Protein AF-A0A8B6BS02-F1 (afdb_monomer_lite)

Structure (mmCIF, N/CA/C/O backbone):
data_AF-A0A8B6BS02-F1
#
_entry.id   AF-A0A8B6BS02-F1
#
loop_
_atom_site.group_PDB
_atom_site.id
_atom_site.type_symbol
_atom_site.label_atom_id
_atom_site.label_alt_id
_atom_site.label_comp_id
_atom_site.label_asym_id
_atom_site.label_entity_id
_atom_site.label_seq_id
_atom_site.pdbx_PDB_ins_code
_atom_site.Cartn_x
_atom_site.Cartn_y
_atom_site.Cartn_z
_atom_site.occupancy
_atom_site.B_iso_or_equiv
_atom_site.auth_seq_id
_atom_site.auth_comp_id
_atom_site.auth_asym_id
_atom_site.auth_atom_id
_atom_site.pdbx_PDB_model_num
ATOM 1 N N . MET A 1 1 ? 16.231 -3.554 2.551 1.00 61.44 1 MET A N 1
ATOM 2 C CA . MET A 1 1 ? 15.139 -2.584 2.802 1.00 61.44 1 MET A CA 1
ATOM 3 C C . MET A 1 1 ? 15.509 -1.160 2.376 1.00 61.44 1 MET A C 1
ATOM 5 O O . MET A 1 1 ? 14.652 -0.515 1.791 1.00 61.44 1 MET A O 1
ATOM 9 N N . GLU A 1 2 ? 16.744 -0.674 2.594 1.00 69.25 2 GLU A N 1
ATOM 10 C CA . GLU A 1 2 ? 17.155 0.681 2.147 1.00 69.25 2 GLU A CA 1
ATOM 11 C C . GLU A 1 2 ? 16.986 0.918 0.635 1.00 69.25 2 GLU A C 1
ATOM 13 O O . GLU A 1 2 ? 16.570 1.999 0.237 1.00 69.25 2 GLU A O 1
ATOM 18 N N . GLU A 1 3 ? 17.213 -0.100 -0.200 1.00 72.44 3 GLU A N 1
ATOM 19 C CA . GLU A 1 3 ? 17.020 -0.022 -1.659 1.00 72.44 3 GLU A CA 1
ATOM 20 C C . GLU A 1 3 ? 15.560 0.248 -2.066 1.00 72.44 3 GLU A C 1
ATOM 22 O O . GLU A 1 3 ? 15.293 1.017 -2.984 1.00 72.44 3 GLU A O 1
ATOM 27 N N . TYR A 1 4 ? 14.596 -0.304 -1.324 1.00 77.12 4 TYR A N 1
ATOM 28 C CA . TYR A 1 4 ? 13.167 -0.121 -1.596 1.00 77.12 4 TYR A CA 1
ATOM 29 C C . TYR A 1 4 ? 12.589 1.148 -0.974 1.00 77.12 4 TYR A C 1
ATOM 31 O O . TYR A 1 4 ? 11.442 1.497 -1.245 1.00 77.12 4 TYR A O 1
ATOM 39 N N . LYS A 1 5 ? 13.358 1.863 -0.147 1.00 81.44 5 LYS A N 1
ATOM 40 C CA . LYS A 1 5 ? 12.904 3.040 0.604 1.00 81.44 5 LYS A CA 1
ATOM 41 C C . LYS A 1 5 ? 12.191 4.100 -0.248 1.00 81.44 5 LYS A C 1
ATOM 43 O O . LYS A 1 5 ? 11.174 4.599 0.228 1.00 81.44 5 LYS A O 1
ATOM 48 N N . PRO A 1 6 ? 12.616 4.414 -1.490 1.00 83.19 6 PRO A N 1
ATOM 49 C CA . PRO A 1 6 ? 11.890 5.361 -2.343 1.00 83.19 6 PRO A CA 1
ATOM 50 C C . PRO A 1 6 ? 10.493 4.874 -2.761 1.00 83.19 6 PRO A C 1
ATOM 52 O O . PRO A 1 6 ? 9.618 5.674 -3.094 1.00 83.19 6 PRO A O 1
ATOM 55 N N . PHE A 1 7 ? 10.265 3.561 -2.764 1.00 84.31 7 PHE A N 1
ATOM 56 C CA . PHE A 1 7 ? 9.032 2.918 -3.229 1.00 84.31 7 PHE A CA 1
ATOM 57 C C . PHE A 1 7 ? 8.125 2.456 -2.089 1.00 84.31 7 PHE A C 1
ATOM 59 O O . PHE A 1 7 ? 6.968 2.109 -2.334 1.00 84.31 7 PHE A O 1
ATOM 66 N N . MET A 1 8 ? 8.624 2.513 -0.856 1.00 87.69 8 MET A N 1
ATOM 67 C CA . MET A 1 8 ? 7.858 2.266 0.354 1.00 87.69 8 MET A CA 1
ATOM 68 C C . MET A 1 8 ? 6.952 3.452 0.672 1.00 87.69 8 MET A C 1
ATOM 70 O O . MET A 1 8 ? 7.344 4.613 0.576 1.00 87.69 8 MET A O 1
ATOM 74 N N . SER A 1 9 ? 5.731 3.146 1.083 1.00 89.56 9 SER A N 1
ATOM 75 C CA . SER A 1 9 ? 4.757 4.124 1.551 1.00 89.56 9 SER A CA 1
ATOM 76 C C . SER A 1 9 ? 4.011 3.587 2.764 1.00 89.56 9 SER A C 1
ATOM 78 O O . SER A 1 9 ? 3.895 2.375 2.964 1.00 89.56 9 SER A O 1
ATOM 80 N N . ASP A 1 10 ? 3.543 4.507 3.595 1.00 94.94 10 ASP A N 1
ATOM 81 C CA . ASP A 1 10 ? 2.675 4.199 4.719 1.00 94.94 10 ASP A CA 1
ATOM 82 C C . ASP A 1 10 ? 1.213 4.249 4.280 1.00 94.94 10 ASP A C 1
ATOM 84 O O . ASP A 1 10 ? 0.818 5.016 3.398 1.00 94.94 10 ASP A O 1
ATOM 88 N N . GLY A 1 11 ? 0.393 3.417 4.906 1.00 94.88 11 GLY A N 1
ATOM 89 C CA . GLY A 1 11 ? -1.043 3.440 4.696 1.00 94.88 11 GLY A CA 1
ATOM 90 C C . GLY A 1 11 ? -1.784 2.728 5.808 1.00 94.88 11 GLY A C 1
ATOM 91 O O . GLY A 1 11 ? -1.193 2.245 6.772 1.00 94.88 11 GLY A O 1
ATOM 92 N N . PHE A 1 12 ? -3.098 2.666 5.661 1.00 96.38 12 PHE A N 1
ATOM 93 C CA . PHE A 1 12 ? -3.983 2.017 6.611 1.00 96.38 12 PHE A CA 1
ATOM 94 C C . PHE A 1 12 ? -5.002 1.147 5.889 1.00 96.38 12 PHE A C 1
ATOM 96 O O . PHE A 1 12 ? -5.485 1.523 4.818 1.00 96.38 12 PHE A O 1
ATOM 103 N N . ILE A 1 13 ? -5.366 0.022 6.500 1.00 95.50 13 ILE A N 1
ATOM 104 C CA . ILE A 1 13 ? -6.427 -0.859 6.007 1.00 95.50 13 ILE A CA 1
ATOM 105 C C . ILE A 1 13 ? -7.476 -1.133 7.076 1.00 95.50 13 ILE A C 1
ATOM 107 O O . ILE A 1 13 ? -7.168 -1.156 8.264 1.00 95.50 13 ILE A O 1
ATOM 111 N N . SER A 1 14 ? -8.704 -1.394 6.648 1.00 94.88 14 SER A N 1
ATOM 112 C CA . SER A 1 14 ? -9.736 -2.005 7.485 1.00 94.88 14 SER A CA 1
ATOM 113 C C . SER A 1 14 ? -10.597 -2.963 6.667 1.00 94.88 14 SER A C 1
ATOM 115 O O . SER A 1 14 ? -10.601 -2.941 5.429 1.00 94.88 14 SER A O 1
ATOM 117 N N . ILE A 1 15 ? -11.328 -3.829 7.366 1.00 91.50 15 ILE A N 1
ATOM 118 C CA . ILE A 1 15 ? -12.415 -4.592 6.752 1.00 91.50 15 ILE A CA 1
ATOM 119 C C . ILE A 1 15 ? -13.498 -3.594 6.318 1.00 91.50 15 ILE A C 1
ATOM 121 O O . ILE A 1 15 ? -13.694 -2.558 6.951 1.00 91.50 15 ILE A O 1
ATOM 125 N N . VAL A 1 16 ? -14.178 -3.868 5.203 1.00 78.50 16 VAL A N 1
ATOM 126 C CA . VAL A 1 16 ? -15.303 -3.030 4.762 1.00 78.50 16 VAL A CA 1
ATOM 127 C C . VAL A 1 16 ? -16.354 -3.000 5.876 1.00 78.50 16 VAL A C 1
ATOM 129 O O . VAL A 1 16 ? -16.673 -4.043 6.437 1.00 78.50 16 VAL A O 1
ATOM 132 N N . ASP A 1 17 ? -16.838 -1.801 6.202 1.00 79.38 17 ASP A N 1
ATOM 133 C CA . ASP A 1 17 ? -17.758 -1.504 7.314 1.00 79.38 17 ASP A CA 1
ATOM 134 C C . ASP A 1 17 ? -17.131 -1.515 8.724 1.00 79.38 17 ASP A C 1
ATOM 136 O O . ASP A 1 17 ? -17.814 -1.214 9.702 1.00 79.38 17 ASP A O 1
ATOM 140 N N . ASP A 1 18 ? -15.821 -1.760 8.836 1.00 83.25 18 ASP A N 1
ATOM 141 C CA . ASP A 1 18 ? -15.052 -1.555 10.067 1.00 83.25 18 ASP A CA 1
ATOM 142 C C . ASP A 1 18 ? -14.374 -0.175 10.063 1.00 83.25 18 ASP A C 1
ATOM 144 O O . ASP A 1 18 ? -13.732 0.245 9.093 1.00 83.25 18 ASP A O 1
ATOM 148 N N . THR A 1 19 ? -14.498 0.534 11.184 1.00 81.31 19 THR A N 1
ATOM 149 C CA . THR A 1 19 ? -13.865 1.837 11.422 1.00 81.31 19 THR A CA 1
ATOM 150 C C . THR A 1 19 ? -12.42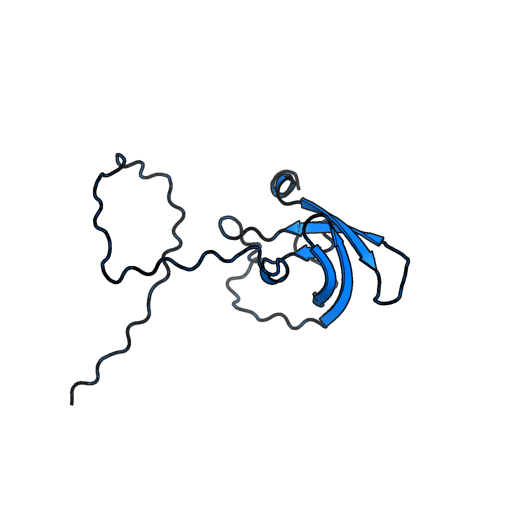3 1.724 11.922 1.00 81.31 19 THR A C 1
ATOM 152 O O . THR A 1 19 ? -11.718 2.730 12.008 1.00 81.31 19 THR A O 1
ATOM 155 N N . THR A 1 20 ? -11.975 0.519 12.275 1.00 92.75 20 THR A N 1
ATOM 156 C CA . THR A 1 20 ? -10.669 0.276 12.888 1.00 92.75 20 THR A CA 1
ATOM 157 C C . THR A 1 20 ? -9.582 0.169 11.826 1.00 92.75 20 THR A C 1
ATOM 159 O O . THR A 1 20 ? -9.354 -0.881 11.229 1.00 92.75 20 THR A O 1
ATOM 162 N N . LEU A 1 21 ? -8.881 1.277 11.598 1.00 92.69 21 LEU A N 1
ATOM 163 C CA . LEU A 1 21 ? -7.757 1.341 10.670 1.00 92.69 21 LEU A CA 1
ATOM 164 C C . LEU A 1 21 ? -6.487 0.736 11.285 1.00 92.69 21 LEU A C 1
ATOM 166 O O . LEU A 1 21 ? -6.013 1.190 12.325 1.00 92.69 21 LEU A O 1
ATOM 170 N N . GLN A 1 22 ? -5.909 -0.251 10.604 1.00 94.88 22 GLN A N 1
ATOM 171 C CA . GLN A 1 22 ? -4.628 -0.867 10.944 1.00 94.88 22 GLN A CA 1
ATOM 172 C C . GLN A 1 22 ? -3.512 -0.286 10.066 1.00 94.88 22 GLN A C 1
ATOM 174 O O . GLN A 1 22 ? -3.667 -0.286 8.841 1.00 94.88 22 GLN A O 1
ATOM 179 N N . PRO A 1 23 ? -2.405 0.217 10.645 1.00 96.62 23 PRO A N 1
ATOM 180 C CA . PRO A 1 23 ? -1.286 0.746 9.875 1.00 96.62 23 PRO A CA 1
ATOM 181 C C . PRO A 1 23 ? -0.554 -0.377 9.138 1.00 96.62 23 PRO A C 1
ATOM 183 O O . PRO A 1 23 ? -0.347 -1.462 9.681 1.00 96.62 23 PRO A O 1
ATOM 186 N N . ILE A 1 24 ? -0.133 -0.101 7.908 1.00 95.12 24 ILE A N 1
ATOM 187 C CA . ILE A 1 24 ? 0.576 -1.048 7.052 1.00 95.12 24 ILE A CA 1
ATOM 188 C C . ILE A 1 24 ? 1.702 -0.376 6.272 1.00 95.12 24 ILE A C 1
ATOM 190 O O . ILE A 1 24 ? 1.663 0.820 5.979 1.00 95.12 24 ILE A O 1
ATOM 194 N N . LYS A 1 25 ? 2.681 -1.190 5.876 1.00 93.38 25 LYS A N 1
ATOM 195 C C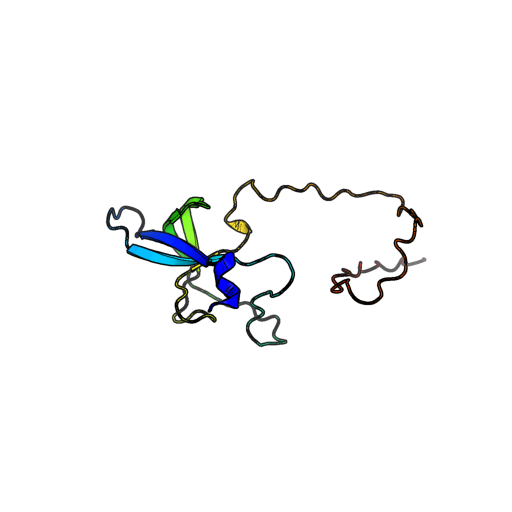A . LYS A 1 25 ? 3.729 -0.804 4.934 1.00 93.38 25 LYS A CA 1
ATOM 196 C C . LYS A 1 25 ? 3.386 -1.311 3.539 1.00 93.38 25 LYS A C 1
ATOM 198 O O . LYS A 1 25 ? 3.153 -2.506 3.337 1.00 93.38 25 LYS A O 1
ATOM 203 N N . ILE A 1 26 ? 3.359 -0.386 2.589 1.00 91.56 26 ILE A N 1
ATOM 204 C CA . ILE A 1 26 ? 2.992 -0.622 1.197 1.00 91.56 26 ILE A CA 1
ATOM 205 C C . ILE A 1 26 ? 4.249 -0.494 0.346 1.00 91.56 26 ILE A C 1
ATOM 207 O O . ILE A 1 26 ? 4.888 0.560 0.341 1.00 91.56 26 ILE A O 1
ATOM 211 N N . LEU A 1 27 ? 4.571 -1.538 -0.408 1.00 88.69 27 LEU A N 1
ATOM 212 C CA . LEU A 1 27 ? 5.598 -1.481 -1.439 1.00 88.69 27 LEU A CA 1
ATOM 213 C C . LEU A 1 27 ? 4.926 -1.293 -2.796 1.00 88.69 27 LEU A C 1
ATOM 215 O O . LEU A 1 27 ? 4.081 -2.096 -3.200 1.00 88.69 27 LEU A O 1
ATOM 219 N N . ARG A 1 28 ? 5.284 -0.208 -3.482 1.00 85.56 28 ARG A N 1
ATOM 220 C CA . ARG A 1 28 ? 4.819 0.063 -4.843 1.00 85.56 28 ARG A CA 1
ATOM 221 C C . ARG A 1 28 ? 5.606 -0.785 -5.828 1.00 85.56 28 ARG A C 1
ATOM 223 O O . ARG A 1 28 ? 6.834 -0.757 -5.803 1.00 85.56 28 ARG A O 1
ATOM 230 N N . ASP A 1 29 ? 4.894 -1.484 -6.700 1.00 73.62 29 ASP A N 1
ATOM 231 C CA . ASP A 1 29 ? 5.507 -2.137 -7.848 1.00 73.62 29 ASP A CA 1
ATOM 232 C C . ASP A 1 29 ? 5.970 -1.061 -8.838 1.00 73.62 29 ASP A C 1
ATOM 234 O O . ASP A 1 29 ? 5.178 -0.229 -9.292 1.00 73.62 29 ASP A O 1
ATOM 238 N N . THR A 1 30 ? 7.267 -1.013 -9.125 1.00 59.12 30 THR A N 1
ATOM 239 C CA . THR A 1 30 ? 7.827 -0.059 -10.078 1.00 59.12 30 THR A CA 1
ATOM 240 C C . THR A 1 30 ? 7.824 -0.695 -11.456 1.00 59.12 30 THR A C 1
ATOM 242 O O . THR A 1 30 ? 8.554 -1.642 -11.743 1.00 59.12 30 THR A O 1
ATOM 245 N N . GLY A 1 31 ? 7.000 -0.154 -12.355 1.00 54.00 31 GLY A N 1
ATOM 246 C CA . GLY A 1 31 ? 7.142 -0.454 -13.774 1.00 54.00 31 GLY A CA 1
ATOM 247 C C . GLY A 1 31 ? 8.556 -0.077 -14.231 1.00 54.00 31 GLY A C 1
ATOM 248 O O . GLY A 1 31 ? 8.889 1.103 -14.242 1.00 54.00 31 GLY A O 1
ATOM 249 N N . ALA A 1 32 ? 9.352 -1.086 -14.598 1.00 49.12 32 ALA A N 1
ATOM 250 C CA . ALA A 1 32 ? 10.718 -1.024 -15.133 1.00 49.12 32 ALA A CA 1
ATOM 251 C C . ALA A 1 32 ? 11.850 -0.655 -14.145 1.00 49.12 32 ALA A C 1
ATOM 253 O O . ALA A 1 32 ? 12.241 0.500 -14.002 1.00 49.12 32 ALA A O 1
ATOM 254 N N . SER A 1 33 ? 12.430 -1.683 -13.514 1.00 46.28 33 SER A N 1
ATOM 255 C CA . SER A 1 33 ? 13.895 -1.938 -13.412 1.00 46.28 33 SER A CA 1
ATOM 256 C C . SER A 1 33 ? 14.204 -3.069 -12.425 1.00 46.28 33 SER A C 1
ATOM 258 O O . SER A 1 33 ? 15.187 -3.781 -12.589 1.00 46.28 33 SER A O 1
ATOM 260 N N . GLN A 1 34 ? 13.318 -3.298 -11.460 1.00 48.25 34 GLN A N 1
ATOM 261 C CA . GLN A 1 34 ? 13.330 -4.452 -10.569 1.00 48.25 34 GLN A CA 1
ATOM 262 C C . GLN A 1 34 ? 11.883 -4.864 -10.356 1.00 48.25 34 GLN A C 1
ATOM 264 O O . GLN A 1 34 ? 11.296 -4.631 -9.303 1.00 48.25 34 GLN A O 1
ATOM 269 N N . SER A 1 35 ? 11.269 -5.438 -11.390 1.00 50.34 35 SER A N 1
ATOM 270 C CA . SER A 1 35 ? 10.080 -6.239 -11.151 1.00 50.34 35 SER A CA 1
ATOM 271 C C . SER A 1 35 ? 10.429 -7.173 -9.994 1.00 50.34 35 SER A C 1
ATOM 273 O O . SER A 1 35 ? 11.466 -7.840 -10.049 1.00 50.34 35 SER A O 1
ATOM 275 N N . LEU A 1 36 ? 9.599 -7.205 -8.949 1.00 48.62 36 LEU A N 1
ATOM 276 C CA . LEU A 1 36 ? 9.567 -8.300 -7.981 1.00 48.62 36 LEU A CA 1
ATOM 277 C C . LEU A 1 36 ? 9.115 -9.559 -8.736 1.00 48.62 36 LEU A C 1
ATOM 279 O O . LEU A 1 36 ? 8.066 -10.138 -8.464 1.00 48.62 36 LEU A O 1
ATOM 283 N N . LEU A 1 37 ? 9.899 -9.950 -9.741 1.00 49.47 37 LEU A N 1
ATOM 284 C CA . LEU A 1 37 ? 9.966 -11.269 -10.315 1.00 49.47 37 LEU A CA 1
ATOM 285 C C . LEU A 1 37 ? 10.486 -12.100 -9.162 1.00 49.47 37 LEU A C 1
ATOM 287 O O . LEU A 1 37 ? 11.687 -12.282 -8.984 1.00 49.47 37 LEU A O 1
ATOM 291 N N . LEU A 1 38 ? 9.537 -12.475 -8.305 1.00 45.50 38 LEU A N 1
ATOM 292 C CA . LEU A 1 38 ? 9.636 -13.608 -7.417 1.00 45.50 38 LEU A CA 1
ATOM 293 C C . LEU A 1 38 ? 10.415 -14.671 -8.178 1.00 45.50 38 LEU A C 1
ATOM 295 O O . LEU A 1 38 ? 9.960 -15.151 -9.212 1.00 45.50 38 LEU A O 1
ATOM 299 N N . GLU A 1 39 ? 11.628 -14.895 -7.697 1.00 46.53 39 GLU A N 1
ATOM 300 C CA . GLU A 1 39 ? 12.618 -15.851 -8.155 1.00 46.53 39 GLU A CA 1
ATOM 301 C C . GLU A 1 39 ? 11.968 -17.059 -8.842 1.00 46.53 39 GLU A C 1
ATOM 303 O O . GLU A 1 39 ? 11.415 -17.949 -8.200 1.00 46.53 39 GLU A O 1
ATOM 308 N N . GLY A 1 40 ? 11.971 -17.040 -10.173 1.00 38.56 40 GLY A N 1
ATOM 309 C CA . GLY A 1 40 ? 11.335 -18.075 -10.960 1.00 38.56 40 GLY A CA 1
ATOM 310 C C . GLY A 1 40 ? 11.207 -17.680 -12.417 1.00 38.56 40 GLY A C 1
ATOM 311 O O . GLY A 1 40 ? 10.393 -16.845 -12.798 1.00 38.56 40 GLY A O 1
ATOM 312 N N . VAL A 1 41 ? 11.933 -18.398 -13.266 1.00 40.50 41 VAL A N 1
ATOM 313 C CA . VAL A 1 41 ? 11.512 -18.688 -14.641 1.00 40.50 41 VAL A CA 1
ATOM 314 C C . VAL A 1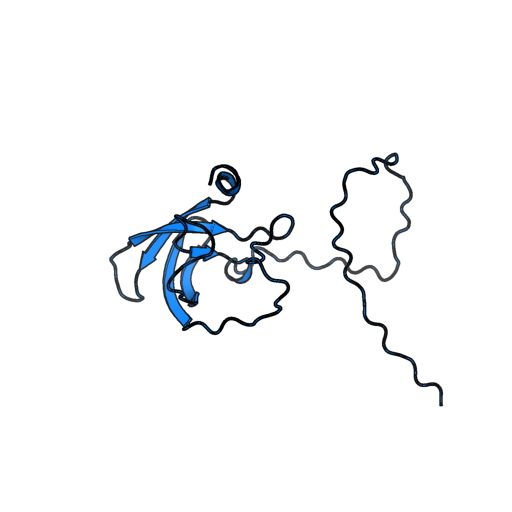 41 ? 10.277 -19.602 -14.572 1.00 40.50 41 VAL A C 1
ATOM 316 O O . VAL A 1 41 ? 10.261 -20.710 -15.092 1.00 40.50 41 VAL A O 1
ATOM 319 N N . GLU A 1 42 ? 9.245 -19.174 -13.856 1.00 49.00 42 GLU A N 1
ATOM 320 C CA . GLU A 1 42 ? 7.976 -19.862 -13.764 1.00 49.00 42 GLU A CA 1
ATOM 321 C C . GLU A 1 42 ? 6.906 -18.802 -13.995 1.00 49.00 42 GLU A C 1
ATOM 323 O O . GLU A 1 42 ? 6.613 -17.963 -13.147 1.00 49.00 42 GLU A O 1
ATOM 328 N N . LEU A 1 43 ? 6.345 -18.831 -15.204 1.00 52.88 43 LEU A N 1
ATOM 329 C CA . LEU A 1 43 ? 5.166 -18.081 -15.642 1.00 52.88 43 LEU A CA 1
ATOM 330 C C . LEU A 1 43 ? 3.907 -18.580 -14.898 1.00 52.88 43 LEU A C 1
ATOM 332 O O . LEU A 1 43 ? 2.872 -18.846 -15.506 1.00 52.88 43 LEU A O 1
ATOM 336 N N . GLY A 1 44 ? 4.025 -18.809 -13.592 1.00 54.47 44 GLY A N 1
ATOM 337 C CA . GLY A 1 44 ? 3.005 -19.408 -12.757 1.00 54.47 44 GLY A CA 1
ATOM 338 C C . GLY A 1 44 ? 1.954 -18.376 -12.387 1.00 54.47 44 GLY A C 1
ATOM 339 O O . GLY A 1 44 ? 2.253 -17.332 -11.807 1.00 54.47 44 GLY A O 1
ATOM 340 N N . CYS A 1 45 ? 0.696 -18.675 -12.692 1.00 55.69 45 CYS A N 1
ATOM 341 C CA . CYS A 1 45 ? -0.421 -17.967 -12.087 1.00 55.69 45 CYS A CA 1
ATOM 342 C C . CYS A 1 45 ? -0.514 -18.382 -10.613 1.00 55.69 45 CYS A C 1
ATOM 344 O O . CYS A 1 45 ? -0.519 -19.571 -10.300 1.00 55.69 45 CYS A O 1
ATOM 346 N N . ILE A 1 46 ? -0.587 -17.407 -9.707 1.00 66.88 46 ILE A N 1
ATOM 347 C CA . ILE A 1 46 ? -0.801 -17.675 -8.284 1.00 66.88 46 ILE A CA 1
ATOM 348 C C . ILE A 1 46 ? -2.286 -17.501 -7.988 1.00 66.88 46 ILE A C 1
ATOM 350 O O . ILE A 1 46 ? -2.800 -16.381 -8.009 1.00 66.88 46 ILE A O 1
ATOM 354 N N . ASP A 1 47 ? -2.959 -18.598 -7.654 1.00 70.44 47 ASP A N 1
ATOM 355 C CA . ASP A 1 47 ? -4.329 -18.544 -7.158 1.00 70.44 47 ASP A CA 1
ATOM 356 C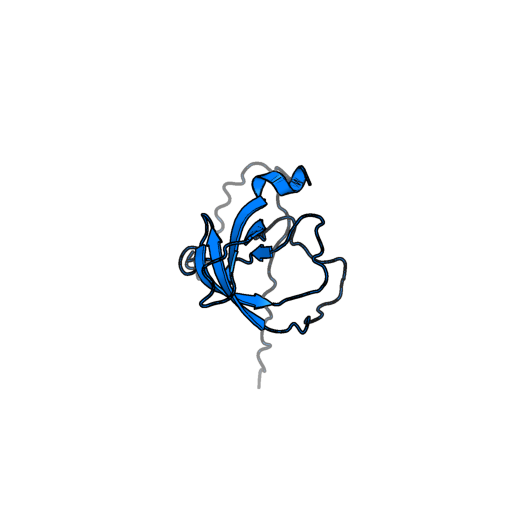 C . ASP A 1 47 ? -4.342 -18.010 -5.724 1.00 70.44 47 ASP A C 1
ATOM 358 O O . ASP A 1 47 ? -3.762 -18.585 -4.800 1.00 70.44 47 ASP A O 1
ATOM 362 N N . VAL A 1 48 ? -5.023 -16.884 -5.527 1.00 79.12 48 VAL A N 1
ATOM 363 C CA . VAL A 1 48 ? -5.165 -16.231 -4.223 1.00 79.12 48 VAL A CA 1
ATOM 364 C C . VAL A 1 48 ? -6.626 -15.917 -3.950 1.00 79.12 48 VAL A C 1
ATOM 366 O O . VAL A 1 48 ? -7.386 -15.549 -4.846 1.00 79.12 48 VAL A O 1
ATOM 369 N N . ARG A 1 49 ? -7.038 -16.018 -2.682 1.00 84.88 49 ARG A N 1
ATOM 370 C CA . ARG A 1 49 ? -8.375 -15.576 -2.283 1.00 84.88 49 ARG A CA 1
ATOM 371 C C . ARG A 1 49 ? -8.429 -14.052 -2.337 1.00 84.88 49 ARG A C 1
ATOM 373 O O . ARG A 1 49 ? -7.668 -13.372 -1.642 1.00 84.88 49 ARG A O 1
ATOM 380 N N . LEU A 1 50 ? -9.364 -13.541 -3.128 1.00 88.31 50 LEU A N 1
ATOM 381 C CA . LEU A 1 50 ? -9.643 -12.116 -3.219 1.00 88.31 50 LEU A CA 1
ATOM 382 C C . LEU A 1 50 ? -10.525 -11.664 -2.054 1.00 88.31 50 LEU A C 1
ATOM 384 O O . LEU A 1 50 ? -11.507 -12.322 -1.713 1.00 88.31 50 LEU A O 1
ATOM 388 N N . HIS A 1 51 ? -10.183 -10.520 -1.473 1.00 89.38 51 HIS A N 1
ATOM 389 C CA . HIS A 1 51 ? -10.958 -9.868 -0.425 1.00 89.38 51 HIS A CA 1
ATOM 390 C C . HIS A 1 51 ? -11.143 -8.399 -0.754 1.00 89.38 51 HIS A C 1
ATOM 392 O O . HIS A 1 51 ? -10.253 -7.760 -1.313 1.00 89.38 51 HIS A O 1
ATOM 398 N N . ARG A 1 52 ? -12.296 -7.856 -0.372 1.00 92.25 52 ARG A N 1
ATOM 399 C CA . ARG A 1 52 ? -12.568 -6.427 -0.466 1.00 92.25 52 ARG A CA 1
ATOM 400 C C . ARG A 1 52 ? -12.244 -5.781 0.877 1.00 92.25 52 ARG A C 1
ATOM 402 O O . ARG A 1 52 ? -12.781 -6.207 1.895 1.00 92.25 52 ARG A O 1
ATOM 409 N N . ILE A 1 53 ? -11.374 -4.779 0.866 1.00 93.62 53 ILE A N 1
ATOM 410 C CA . ILE A 1 53 ? -10.933 -4.029 2.050 1.00 93.62 53 ILE A CA 1
ATOM 411 C C . ILE A 1 53 ? -11.042 -2.532 1.782 1.00 93.62 53 ILE A C 1
ATOM 413 O O . ILE A 1 53 ? -11.087 -2.115 0.624 1.00 93.62 53 ILE A O 1
ATOM 417 N N . TYR A 1 54 ? -11.057 -1.717 2.830 1.00 94.56 54 TYR A N 1
ATOM 418 C CA . TYR A 1 54 ? -10.854 -0.280 2.695 1.00 94.56 54 TYR A CA 1
ATOM 419 C C . TYR A 1 54 ? -9.361 0.027 2.812 1.00 94.56 54 TYR A C 1
ATOM 421 O O . TYR A 1 54 ? -8.736 -0.368 3.792 1.00 94.56 54 TYR A O 1
ATOM 429 N N . LEU A 1 55 ? -8.788 0.719 1.828 1.00 93.69 55 LEU A N 1
ATOM 430 C CA . LEU A 1 55 ? -7.402 1.185 1.841 1.00 93.69 55 LEU A CA 1
ATOM 431 C C . LEU A 1 55 ? -7.391 2.708 1.952 1.00 93.69 55 LEU A C 1
ATOM 433 O O . LEU A 1 55 ? -8.135 3.389 1.250 1.00 93.69 55 LEU A O 1
ATOM 437 N N . LYS A 1 56 ? -6.530 3.245 2.813 1.00 94.06 56 LYS A N 1
ATOM 438 C CA . LYS A 1 56 ? -6.247 4.675 2.927 1.00 94.06 56 LYS A CA 1
ATOM 439 C C . LYS A 1 56 ? -4.744 4.901 2.823 1.00 94.06 56 LYS A C 1
ATOM 441 O O . LYS A 1 56 ? -4.001 4.515 3.721 1.00 94.06 56 LYS A O 1
ATOM 446 N N . SER A 1 57 ? -4.308 5.543 1.751 1.00 92.06 57 SER A N 1
ATOM 447 C CA . SER A 1 57 ? -2.929 5.987 1.548 1.00 92.06 57 SER A CA 1
ATOM 448 C C . SER A 1 57 ? -2.895 7.251 0.688 1.00 92.06 57 SER A C 1
ATOM 450 O O . SER A 1 57 ? -3.919 7.677 0.145 1.00 92.06 57 SER A O 1
ATOM 452 N N . ASP A 1 58 ? -1.703 7.817 0.516 1.00 88.38 58 ASP A N 1
ATOM 453 C CA . ASP A 1 58 ? -1.475 8.977 -0.357 1.00 88.38 58 ASP A CA 1
ATOM 454 C C . ASP A 1 58 ? -1.664 8.657 -1.855 1.00 88.38 58 ASP A C 1
ATOM 456 O O . ASP A 1 58 ? -1.730 9.557 -2.693 1.00 88.38 58 ASP A O 1
ATOM 460 N N . LEU A 1 59 ? -1.747 7.370 -2.213 1.00 83.31 59 LEU A N 1
ATOM 461 C CA . LEU A 1 59 ? -1.882 6.900 -3.595 1.00 83.31 59 LEU A CA 1
ATOM 462 C C . LEU A 1 59 ? -3.342 6.642 -3.965 1.00 83.31 59 LEU A C 1
ATOM 464 O O . LEU A 1 59 ? -3.788 7.010 -5.051 1.00 83.31 59 LEU A O 1
ATOM 468 N N . ILE A 1 60 ? -4.076 5.994 -3.062 1.00 85.56 60 ILE A N 1
ATOM 469 C CA . ILE A 1 60 ? -5.477 5.625 -3.235 1.00 85.56 60 ILE A CA 1
ATOM 470 C C . ILE A 1 60 ? -6.172 5.630 -1.875 1.00 85.56 60 ILE A C 1
ATOM 472 O O . ILE A 1 60 ? -5.626 5.186 -0.866 1.00 85.56 60 ILE A O 1
ATOM 476 N N . THR A 1 61 ? -7.409 6.118 -1.852 1.00 91.38 61 THR A N 1
ATOM 477 C CA . THR A 1 61 ? -8.291 6.000 -0.692 1.00 91.38 61 THR A CA 1
ATOM 478 C C . THR A 1 61 ? -9.648 5.480 -1.143 1.00 91.38 61 THR A C 1
ATOM 480 O O . THR A 1 61 ? -10.273 6.065 -2.026 1.00 91.38 61 THR A O 1
ATOM 483 N N . GLY A 1 62 ? -10.101 4.381 -0.545 1.00 91.56 62 GLY A N 1
ATOM 484 C CA . GLY A 1 62 ? -11.388 3.768 -0.848 1.00 91.56 62 GLY A CA 1
ATOM 485 C C . GLY A 1 62 ? -11.372 2.240 -0.793 1.00 91.56 62 GLY A C 1
ATOM 486 O O . GLY A 1 62 ? -10.358 1.626 -0.453 1.00 91.56 62 GLY A O 1
ATOM 487 N N . PRO A 1 63 ? -12.507 1.604 -1.131 1.00 91.50 63 PRO A N 1
ATOM 488 C CA . PRO A 1 63 ? -12.597 0.155 -1.191 1.00 91.50 63 PRO A CA 1
ATOM 489 C C . PRO A 1 63 ? -11.792 -0.397 -2.374 1.00 91.50 63 PRO A C 1
ATOM 491 O O . PRO A 1 63 ? -11.997 0.011 -3.517 1.00 91.50 63 PRO A O 1
ATOM 494 N N . VAL A 1 64 ? -10.933 -1.377 -2.107 1.00 89.44 64 VAL A N 1
ATOM 495 C CA . VAL A 1 64 ? -10.106 -2.079 -3.097 1.00 89.44 64 VAL A CA 1
ATOM 496 C C . VAL A 1 64 ? -10.259 -3.588 -2.943 1.00 89.44 64 VAL A C 1
ATOM 498 O O . VAL A 1 64 ? -10.637 -4.081 -1.879 1.00 89.44 64 VAL A 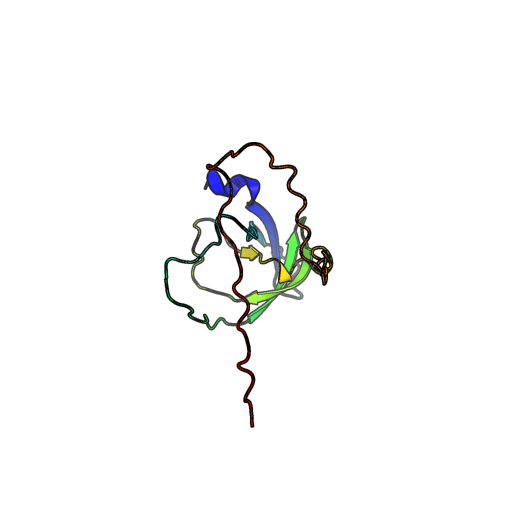O 1
ATOM 501 N N . VAL A 1 65 ? -9.982 -4.331 -4.013 1.00 88.94 65 VAL A N 1
ATOM 502 C CA . VAL A 1 65 ? -9.914 -5.796 -3.977 1.00 88.94 65 VAL A CA 1
ATOM 503 C C . VAL A 1 65 ? -8.448 -6.204 -3.962 1.00 88.94 65 VAL A C 1
ATOM 505 O O . VAL A 1 65 ? -7.675 -5.739 -4.794 1.00 88.94 65 VAL A O 1
ATOM 508 N N . VAL A 1 66 ? -8.072 -7.063 -3.017 1.00 89.31 66 VAL A N 1
ATOM 509 C CA . VAL A 1 66 ? -6.697 -7.541 -2.839 1.00 89.31 66 VAL A CA 1
ATOM 510 C C . VAL A 1 66 ? -6.654 -9.062 -2.786 1.00 89.31 66 VAL A C 1
ATOM 512 O O . VAL A 1 66 ? -7.546 -9.701 -2.226 1.00 89.31 66 VAL A O 1
ATOM 515 N N . GLY A 1 67 ? -5.599 -9.644 -3.352 1.00 89.50 67 GLY A N 1
ATOM 516 C CA . GLY A 1 67 ? -5.249 -11.042 -3.127 1.00 89.50 67 GLY A CA 1
ATOM 517 C C . GLY A 1 67 ? -4.500 -11.200 -1.808 1.00 89.50 67 GLY A C 1
ATOM 518 O O . GLY A 1 67 ? -3.611 -10.408 -1.506 1.00 89.50 67 GLY A O 1
ATOM 519 N N . VAL A 1 68 ? -4.850 -12.216 -1.020 1.00 88.81 68 VAL A N 1
ATOM 520 C CA . VAL A 1 68 ? -4.204 -12.473 0.276 1.00 88.81 68 VAL A CA 1
ATOM 521 C C . VAL A 1 68 ? -3.296 -13.692 0.181 1.00 88.81 68 VAL A C 1
ATOM 523 O O . VAL A 1 68 ? -3.714 -14.755 -0.282 1.00 88.81 68 VAL A O 1
ATOM 526 N N . ARG A 1 69 ? -2.061 -13.545 0.670 1.00 86.44 69 ARG A N 1
ATOM 527 C CA . ARG A 1 69 ? -1.103 -14.637 0.866 1.00 86.44 69 ARG A CA 1
ATOM 528 C C . ARG A 1 69 ? -0.592 -14.648 2.306 1.00 86.44 69 ARG A C 1
ATOM 530 O O . ARG A 1 69 ? -0.525 -13.585 2.915 1.00 86.44 69 ARG A O 1
ATOM 537 N N . PRO A 1 70 ? -0.181 -15.818 2.829 1.00 86.31 70 PRO A N 1
ATOM 538 C CA . PRO A 1 70 ? 0.437 -15.906 4.150 1.00 86.31 70 PRO A CA 1
ATOM 539 C C . PRO A 1 70 ? 1.715 -15.071 4.274 1.00 86.31 70 PRO A C 1
ATOM 541 O O . PRO A 1 70 ? 1.951 -14.488 5.321 1.00 86.31 70 PRO A O 1
ATOM 544 N N . ASN A 1 71 ? 2.516 -15.007 3.204 1.00 83.06 71 ASN A N 1
ATOM 545 C CA . ASN A 1 71 ? 3.776 -14.269 3.165 1.00 83.06 71 ASN A CA 1
ATOM 546 C C . ASN A 1 71 ? 3.925 -13.534 1.828 1.00 83.06 71 ASN A C 1
ATOM 548 O O . ASN A 1 71 ? 3.544 -14.060 0.775 1.00 83.06 71 ASN A O 1
ATOM 552 N N . LEU A 1 72 ? 4.512 -12.339 1.884 1.00 84.44 72 LEU A N 1
ATOM 553 C CA . LEU A 1 72 ? 4.952 -11.569 0.723 1.00 84.44 72 LEU A CA 1
ATOM 554 C C . LEU A 1 72 ? 6.465 -11.754 0.508 1.00 84.44 72 LEU A C 1
ATOM 556 O O . LEU A 1 72 ? 7.175 -12.052 1.466 1.00 84.44 72 LEU A O 1
ATOM 560 N N . PRO A 1 73 ? 6.973 -11.579 -0.727 1.00 76.69 73 PRO A N 1
ATOM 561 C CA . PRO A 1 73 ? 8.394 -11.754 -1.055 1.00 76.69 73 PRO A CA 1
ATOM 562 C C . PRO A 1 73 ? 9.349 -10.796 -0.337 1.00 76.69 73 PRO A C 1
ATOM 564 O O . PRO A 1 73 ? 10.552 -11.032 -0.338 1.00 76.69 73 PRO A O 1
ATOM 567 N N . VAL A 1 74 ? 8.837 -9.705 0.235 1.00 80.38 74 VAL A N 1
ATOM 568 C CA . VAL A 1 74 ? 9.652 -8.673 0.876 1.00 80.38 74 VAL A CA 1
ATOM 569 C C . VAL A 1 74 ? 9.288 -8.586 2.348 1.00 80.38 74 VAL A C 1
ATOM 571 O O . VAL A 1 74 ? 8.143 -8.306 2.706 1.00 80.38 74 VAL A O 1
ATOM 574 N N . GLU A 1 75 ? 10.280 -8.813 3.202 1.00 83.56 75 GLU A N 1
ATOM 575 C CA . GLU A 1 75 ? 10.120 -8.711 4.647 1.00 83.56 75 GLU A CA 1
ATOM 576 C C . GLU A 1 75 ? 9.727 -7.285 5.064 1.00 83.56 75 GLU A C 1
ATOM 578 O O . GLU A 1 75 ? 10.239 -6.293 4.540 1.00 83.56 75 GLU A O 1
ATOM 583 N N . GLY A 1 76 ? 8.796 -7.181 6.015 1.00 85.56 76 GLY A N 1
ATOM 584 C CA . GLY A 1 76 ? 8.300 -5.901 6.526 1.00 85.56 76 GLY A CA 1
ATOM 585 C C . GLY A 1 76 ? 7.286 -5.195 5.620 1.00 85.56 76 GLY A C 1
ATOM 586 O O . GLY A 1 76 ? 6.840 -4.101 5.961 1.00 85.56 76 GLY A O 1
ATOM 587 N N . VAL A 1 77 ? 6.894 -5.804 4.496 1.00 88.88 77 VAL A N 1
ATOM 588 C CA . VAL A 1 77 ? 5.825 -5.315 3.616 1.00 88.88 77 VAL A CA 1
ATOM 589 C C . VAL A 1 77 ? 4.535 -6.074 3.899 1.00 88.88 77 VAL A C 1
ATOM 591 O O . VAL A 1 77 ? 4.531 -7.296 4.016 1.00 88.88 77 VAL A O 1
ATOM 594 N N . THR A 1 78 ? 3.421 -5.349 3.976 1.00 91.75 78 THR A N 1
ATOM 595 C CA . THR A 1 78 ? 2.085 -5.930 4.190 1.00 91.75 78 THR A CA 1
ATOM 596 C C . THR A 1 78 ? 1.234 -5.907 2.924 1.00 91.75 78 THR A C 1
ATOM 598 O O . THR A 1 78 ? 0.321 -6.715 2.778 1.00 91.75 78 THR A O 1
ATOM 601 N N . LEU A 1 79 ? 1.523 -4.993 1.997 1.00 91.12 79 LEU A N 1
ATOM 602 C CA . LEU A 1 79 ? 0.778 -4.849 0.754 1.00 91.12 79 LEU A CA 1
ATOM 603 C C . LEU A 1 79 ? 1.729 -4.572 -0.411 1.00 91.12 79 LEU A C 1
ATOM 605 O O . LEU A 1 79 ? 2.518 -3.628 -0.357 1.00 91.12 79 LEU A O 1
ATOM 609 N N . LEU A 1 80 ? 1.605 -5.367 -1.474 1.00 88.69 80 LEU A N 1
ATOM 610 C CA . LEU A 1 80 ? 2.167 -5.045 -2.784 1.00 88.69 80 LEU A CA 1
ATOM 611 C C . LEU A 1 80 ? 1.114 -4.281 -3.580 1.00 88.69 80 LEU A C 1
ATOM 613 O O . LEU A 1 80 ? 0.013 -4.788 -3.801 1.00 88.69 80 LEU A O 1
ATOM 617 N N . LEU A 1 81 ? 1.441 -3.058 -3.984 1.00 87.00 81 LEU A N 1
ATOM 618 C CA . LEU A 1 81 ? 0.538 -2.213 -4.751 1.00 87.00 81 LEU A CA 1
ATOM 619 C C . LEU A 1 81 ? 0.995 -2.157 -6.207 1.00 87.00 81 LEU A C 1
ATOM 621 O O . LEU A 1 81 ? 1.954 -1.460 -6.533 1.00 87.00 81 LEU A O 1
ATOM 625 N N . GLY A 1 82 ? 0.282 -2.893 -7.060 1.00 79.50 82 GLY A N 1
ATOM 626 C CA . GLY A 1 82 ? 0.436 -2.826 -8.510 1.00 79.50 82 GLY A CA 1
ATOM 627 C C . GLY A 1 82 ? -0.193 -1.567 -9.114 1.00 79.50 82 GLY A C 1
ATOM 628 O O . GLY A 1 82 ? -1.025 -0.896 -8.494 1.00 79.50 82 GLY A O 1
ATOM 629 N N . ASN A 1 83 ? 0.172 -1.278 -10.361 1.00 72.88 83 ASN A N 1
ATOM 630 C CA . ASN A 1 83 ? -0.271 -0.083 -11.088 1.00 72.88 83 ASN A CA 1
ATOM 631 C C . ASN A 1 83 ? -1.783 -0.057 -11.373 1.00 72.88 83 ASN A C 1
ATOM 633 O O . ASN A 1 83 ? -2.363 1.018 -11.515 1.00 72.88 83 ASN A O 1
ATOM 637 N N . ASP A 1 84 ? -2.440 -1.217 -11.381 1.00 66.12 84 ASP A N 1
ATOM 638 C CA . ASP A 1 84 ? -3.865 -1.352 -11.711 1.00 66.12 84 ASP A CA 1
ATOM 639 C C . ASP A 1 84 ? -4.792 -0.661 -10.700 1.00 66.12 84 ASP A C 1
ATOM 641 O O . ASP A 1 84 ? -5.900 -0.240 -11.036 1.00 66.12 84 ASP A O 1
ATOM 645 N N . LEU A 1 85 ? -4.336 -0.496 -9.453 1.00 63.59 85 LEU A N 1
ATOM 646 C CA . LEU A 1 85 ? -5.094 0.207 -8.417 1.00 63.59 85 LEU A CA 1
ATOM 647 C C . LEU A 1 85 ? -4.979 1.736 -8.536 1.00 63.59 85 LEU A C 1
ATOM 649 O O . LEU A 1 85 ? -5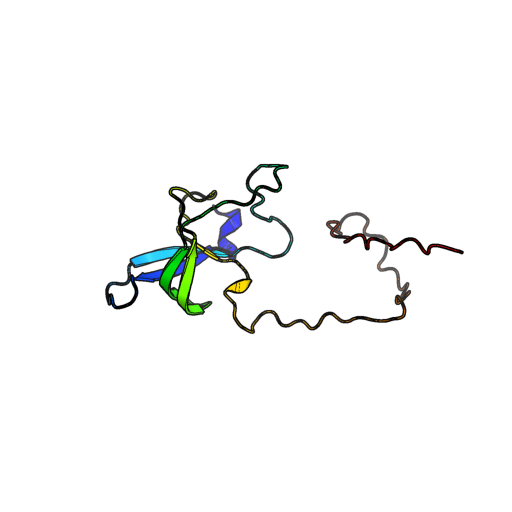.797 2.450 -7.959 1.00 63.59 85 LEU A O 1
ATOM 653 N N . ALA A 1 86 ? -4.046 2.264 -9.335 1.00 55.72 86 ALA A N 1
ATOM 654 C CA . ALA A 1 86 ? -3.912 3.693 -9.619 1.00 55.72 86 ALA A CA 1
ATOM 655 C C . ALA A 1 86 ? -4.895 4.138 -10.718 1.00 55.72 86 ALA A C 1
ATOM 657 O O . ALA A 1 86 ? -4.507 4.634 -11.780 1.00 55.72 86 ALA A O 1
ATOM 658 N N . ARG A 1 87 ? -6.195 3.944 -10.464 1.00 50.88 87 ARG A N 1
ATOM 659 C CA . ARG A 1 87 ? -7.300 4.313 -11.361 1.00 50.88 87 ARG A CA 1
ATOM 660 C C . ARG A 1 87 ? -7.064 5.716 -11.951 1.00 50.88 87 ARG A C 1
ATOM 662 O O . ARG A 1 87 ? -7.040 6.701 -11.217 1.00 50.88 87 ARG A O 1
ATOM 669 N N . ASN A 1 88 ? -6.897 5.795 -13.273 1.00 48.53 88 ASN A N 1
ATOM 670 C CA . ASN A 1 88 ? -6.731 7.021 -14.073 1.00 48.53 88 ASN A CA 1
ATOM 671 C C . ASN A 1 88 ? -5.437 7.846 -13.883 1.00 48.53 88 ASN A C 1
ATOM 673 O O . ASN A 1 88 ? -5.392 8.978 -14.359 1.00 48.53 88 ASN A O 1
ATOM 677 N N . LYS A 1 89 ? -4.375 7.324 -13.248 1.00 51.00 89 LYS A N 1
ATOM 678 C CA . LYS A 1 89 ? -3.058 8.009 -13.215 1.00 51.00 89 LYS A CA 1
ATOM 679 C C . LYS A 1 89 ? -2.020 7.469 -14.202 1.00 51.00 89 LYS A C 1
ATOM 681 O O . LYS A 1 89 ? -0.952 8.057 -14.325 1.00 51.00 89 LYS A O 1
ATOM 686 N N . VAL A 1 90 ? -2.342 6.397 -14.924 1.00 47.81 90 VAL A N 1
ATOM 687 C CA . VAL A 1 90 ? -1.455 5.766 -15.915 1.00 47.81 90 VAL A CA 1
ATOM 688 C C . VAL A 1 90 ? -2.147 5.723 -17.278 1.00 47.81 90 VAL A C 1
ATOM 690 O O . VAL A 1 90 ? -2.332 4.670 -17.874 1.00 47.81 90 VAL A O 1
ATOM 693 N N . VAL A 1 91 ? -2.591 6.883 -17.764 1.00 48.06 91 VAL A N 1
ATOM 694 C CA . VAL A 1 91 ? -2.984 7.037 -19.171 1.00 48.06 91 VAL A CA 1
ATOM 695 C C . VAL A 1 91 ? -1.869 7.806 -19.864 1.00 48.06 91 VAL A C 1
ATOM 697 O O . VAL A 1 91 ? -1.948 9.015 -20.044 1.00 48.06 91 VAL A O 1
ATOM 700 N N . ALA A 1 92 ? -0.794 7.106 -20.214 1.00 47.19 92 ALA A N 1
ATOM 701 C CA . ALA A 1 92 ? -0.048 7.502 -21.395 1.00 47.19 92 ALA A CA 1
ATOM 702 C C . ALA A 1 92 ? -0.741 6.786 -22.552 1.00 47.19 92 ALA A C 1
ATOM 704 O O . ALA A 1 92 ? -0.683 5.558 -22.636 1.00 47.19 92 ALA A O 1
ATOM 705 N N . GLU A 1 93 ? -1.457 7.524 -23.398 1.00 44.69 93 GLU A N 1
ATOM 706 C CA . GLU A 1 93 ? -1.847 6.967 -24.688 1.00 44.69 93 GLU A CA 1
ATOM 707 C C . GLU A 1 93 ? -0.556 6.543 -25.400 1.00 44.69 93 GLU A C 1
ATOM 709 O O . GLU A 1 93 ? 0.351 7.370 -25.549 1.00 44.69 93 GLU A O 1
ATOM 714 N N . PRO A 1 94 ? -0.411 5.266 -25.790 1.00 52.97 94 PRO A N 1
ATOM 715 C CA . PRO A 1 94 ? 0.752 4.848 -26.547 1.00 52.97 94 PRO A CA 1
ATOM 716 C C . PRO A 1 94 ? 0.804 5.672 -27.832 1.00 52.97 94 PRO A C 1
ATOM 718 O O . PRO A 1 94 ? -0.126 5.625 -28.638 1.00 52.97 94 PRO A O 1
ATOM 721 N N . ILE A 1 95 ? 1.883 6.428 -28.035 1.00 64.31 95 ILE A N 1
ATOM 722 C CA . ILE A 1 95 ? 2.090 7.140 -29.294 1.00 64.31 95 ILE A CA 1
ATOM 723 C C . ILE A 1 95 ? 2.444 6.086 -30.342 1.00 64.31 95 ILE A C 1
ATOM 725 O O . ILE A 1 95 ? 3.560 5.571 -30.388 1.00 64.31 95 ILE A O 1
ATOM 729 N N . VAL A 1 96 ? 1.466 5.729 -31.170 1.00 61.75 96 VAL A N 1
ATOM 730 C CA . VAL A 1 96 ? 1.657 4.817 -32.296 1.00 61.75 96 VAL A CA 1
ATOM 731 C C . VAL A 1 96 ? 1.910 5.656 -33.540 1.00 61.75 96 VAL A C 1
ATOM 733 O O . VAL A 1 96 ? 0.992 6.257 -34.089 1.00 61.75 96 VAL A O 1
ATOM 736 N N . THR A 1 97 ? 3.158 5.685 -33.999 1.00 63.81 97 THR A N 1
ATOM 737 C CA . THR A 1 97 ? 3.489 6.171 -35.343 1.00 63.81 97 THR A CA 1
ATOM 738 C C . THR A 1 97 ? 3.471 5.004 -36.329 1.00 63.81 97 THR A C 1
ATOM 740 O O . THR A 1 97 ? 3.964 3.914 -36.029 1.00 63.81 97 THR A O 1
ATOM 743 N N . SER A 1 98 ? 2.877 5.211 -37.507 1.00 71.75 98 SER A N 1
ATOM 744 C CA . SER A 1 98 ? 2.932 4.250 -38.616 1.00 71.75 98 SER A CA 1
ATOM 745 C C . SER A 1 98 ? 4.301 4.215 -39.293 1.00 71.75 98 SER A C 1
ATOM 747 O O . SER A 1 98 ? 4.618 3.237 -39.966 1.00 71.75 98 SER A O 1
ATOM 749 N N . GLU A 1 99 ? 5.112 5.255 -39.097 1.00 69.06 99 GLU A N 1
ATOM 750 C CA . GLU A 1 99 ? 6.457 5.366 -39.647 1.00 69.06 99 GLU A CA 1
ATOM 751 C C . GLU A 1 99 ? 7.478 5.411 -38.503 1.00 69.06 99 GLU A C 1
ATOM 753 O O . GLU A 1 99 ? 7.406 6.307 -37.652 1.00 69.06 99 GLU A O 1
ATOM 758 N N . PRO A 1 100 ? 8.413 4.448 -38.424 1.00 58.62 100 PRO A N 1
ATOM 759 C CA . PRO A 1 100 ? 9.491 4.510 -37.450 1.00 58.62 100 PRO A CA 1
ATOM 760 C C . PRO A 1 100 ? 10.345 5.747 -37.744 1.00 58.62 100 PRO A C 1
ATOM 762 O O . PRO A 1 100 ? 10.874 5.906 -38.843 1.00 58.62 100 PRO A O 1
ATOM 765 N N . VAL A 1 101 ? 10.468 6.633 -36.760 1.00 59.69 101 VAL A N 1
ATOM 766 C CA . VAL A 1 101 ? 11.311 7.823 -36.870 1.00 59.69 101 VAL A CA 1
ATOM 767 C C . VAL A 1 101 ? 12.773 7.385 -36.792 1.00 59.69 101 VAL A C 1
ATOM 769 O O . VAL A 1 101 ? 13.235 6.908 -35.760 1.00 59.69 101 VAL A O 1
ATOM 772 N N . VAL A 1 102 ? 13.506 7.552 -37.890 1.00 59.66 102 VAL A N 1
ATOM 773 C CA . VAL A 1 102 ? 14.974 7.495 -37.931 1.00 59.66 102 VAL A CA 1
ATOM 774 C C . VAL A 1 102 ? 15.530 8.883 -37.617 1.00 59.66 102 VAL A C 1
ATOM 776 O O . VAL A 1 102 ? 16.141 9.518 -38.471 1.00 59.66 102 VAL A O 1
ATOM 779 N N . ASP A 1 103 ? 15.288 9.402 -36.412 1.00 47.72 103 ASP A N 1
ATOM 780 C CA . ASP A 1 103 ? 15.982 10.621 -35.981 1.00 47.72 103 ASP A CA 1
ATOM 781 C C . ASP A 1 103 ? 17.363 10.224 -35.456 1.00 47.72 103 ASP A C 1
ATOM 783 O O . ASP A 1 103 ? 17.598 10.066 -34.261 1.00 47.72 103 ASP A O 1
ATOM 787 N N . VAL A 1 104 ? 18.280 9.986 -36.396 1.00 52.84 104 VAL A N 1
ATOM 788 C CA . VAL A 1 104 ? 19.709 9.840 -36.113 1.00 52.84 104 VAL A CA 1
ATOM 789 C C . VAL A 1 104 ? 20.298 11.243 -35.981 1.00 52.84 104 VAL A C 1
ATOM 791 O O . VAL A 1 104 ? 21.090 11.702 -36.799 1.00 52.84 104 VAL A O 1
ATOM 794 N N . LYS A 1 105 ? 19.923 11.942 -34.915 1.00 46.44 105 LYS A N 1
ATOM 795 C CA . LYS A 1 105 ? 20.956 12.615 -34.137 1.00 46.44 105 LYS A CA 1
ATOM 796 C C . LYS A 1 105 ? 21.342 11.618 -33.077 1.00 46.44 105 LYS A C 1
ATOM 798 O O . LYS A 1 105 ? 20.741 11.601 -32.012 1.00 46.44 105 LYS A O 1
ATOM 803 N N . SER A 1 106 ? 22.280 10.747 -33.434 1.00 46.53 106 SER A N 1
ATOM 804 C CA . SER A 1 106 ? 22.995 9.904 -32.490 1.00 46.53 106 SER A CA 1
ATOM 805 C C . SER A 1 106 ? 23.389 10.793 -31.306 1.00 46.53 106 SER A C 1
ATOM 807 O O . SER A 1 106 ? 24.230 11.678 -31.489 1.00 46.53 106 SER A O 1
ATOM 809 N N . PRO A 1 107 ? 22.780 10.634 -30.114 1.00 48.78 107 PRO A N 1
ATOM 810 C CA . PRO A 1 107 ? 23.533 10.951 -28.923 1.00 48.78 107 PRO A CA 1
ATOM 811 C C . PRO A 1 107 ? 24.728 10.010 -29.012 1.00 48.78 107 PRO A C 1
ATOM 813 O O . PRO A 1 107 ? 24.563 8.822 -29.291 1.00 48.78 107 PRO A O 1
ATOM 816 N N . GLU A 1 108 ? 25.913 10.592 -28.960 1.00 49.53 108 GLU A N 1
ATOM 817 C CA . GLU A 1 108 ? 27.195 9.902 -28.993 1.00 49.53 108 GLU A CA 1
ATOM 818 C C . GLU A 1 108 ? 27.094 8.575 -28.229 1.00 49.53 108 GLU A C 1
ATOM 820 O O . GLU A 1 108 ? 26.459 8.535 -27.178 1.00 49.53 108 GLU A O 1
ATOM 825 N N . ASP A 1 109 ? 27.616 7.501 -28.829 1.00 51.62 109 ASP A N 1
ATOM 826 C CA . ASP A 1 109 ? 27.503 6.106 -28.396 1.00 51.62 109 ASP A CA 1
ATOM 827 C C . ASP A 1 109 ? 27.880 5.890 -26.914 1.00 51.62 109 ASP A C 1
ATOM 829 O O . ASP A 1 109 ? 28.942 5.359 -26.594 1.00 51.62 109 ASP A O 1
ATOM 833 N N . ASP A 1 110 ? 26.985 6.225 -25.988 1.00 50.78 110 ASP A N 1
ATOM 834 C CA . ASP A 1 110 ? 27.049 5.779 -24.604 1.00 50.78 110 ASP A CA 1
ATOM 835 C C . ASP A 1 110 ? 26.481 4.358 -24.571 1.00 50.78 110 ASP A C 1
ATOM 837 O O . ASP A 1 110 ? 25.321 4.101 -24.238 1.00 50.78 110 ASP A O 1
ATOM 841 N N . ALA A 1 111 ? 27.332 3.411 -24.967 1.00 55.94 111 ALA A N 1
ATOM 842 C CA . ALA A 1 111 ? 27.064 1.975 -25.033 1.00 55.94 111 ALA A CA 1
ATOM 843 C C . ALA A 1 111 ? 26.704 1.324 -23.676 1.00 55.94 111 ALA A C 1
ATOM 845 O O . ALA A 1 111 ? 26.545 0.106 -23.606 1.00 55.94 111 ALA A O 1
ATOM 846 N N . GLU A 1 112 ? 26.563 2.100 -22.599 1.00 56.47 112 GLU A N 1
ATOM 847 C CA . GLU A 1 112 ? 26.384 1.591 -21.237 1.00 56.47 112 GLU A CA 1
ATOM 848 C C . GLU A 1 112 ? 24.979 1.749 -20.646 1.00 56.47 112 GLU A C 1
ATOM 850 O O . GLU A 1 112 ? 24.753 1.261 -19.539 1.00 56.47 112 GLU A O 1
ATOM 855 N N . LEU A 1 113 ? 23.999 2.359 -21.327 1.00 59.03 113 LEU A N 1
ATOM 856 C CA . LEU A 1 113 ? 22.738 2.652 -20.634 1.00 59.03 113 LEU A CA 1
ATOM 857 C C . LEU A 1 113 ? 21.463 2.520 -21.460 1.00 59.03 113 LEU A C 1
ATOM 859 O O . LEU A 1 113 ? 20.718 3.480 -21.614 1.00 59.03 113 LEU A O 1
ATOM 863 N N . TYR A 1 114 ? 21.124 1.294 -21.860 1.00 50.22 114 TYR A N 1
ATOM 864 C CA . TYR A 1 114 ? 19.717 0.958 -22.095 1.00 50.22 114 TYR A CA 1
ATOM 865 C C . TYR A 1 114 ? 19.404 -0.442 -21.551 1.00 50.22 114 TYR A C 1
ATOM 867 O O . TYR A 1 114 ? 19.818 -1.434 -22.155 1.00 50.22 114 TYR A O 1
ATOM 875 N N . PRO A 1 115 ? 18.668 -0.578 -20.429 1.00 49.75 115 PRO A N 1
ATOM 876 C CA . PRO A 1 115 ? 18.133 -1.874 -20.047 1.00 49.75 115 PRO A CA 1
ATOM 877 C C . PRO A 1 115 ? 17.122 -2.292 -21.118 1.00 49.75 115 PRO A C 1
ATOM 879 O O . PRO A 1 115 ? 16.104 -1.637 -21.346 1.00 49.75 115 PRO A O 1
ATOM 882 N N . ALA A 1 116 ? 17.447 -3.367 -21.830 1.00 45.81 116 ALA A N 1
ATOM 883 C CA . ALA A 1 116 ? 16.646 -3.886 -22.920 1.00 45.81 116 ALA A CA 1
ATOM 884 C C . ALA A 1 116 ? 15.251 -4.297 -22.424 1.00 45.81 116 ALA A C 1
ATOM 886 O O . ALA A 1 116 ? 15.091 -5.275 -21.700 1.00 45.81 116 ALA A O 1
ATOM 887 N N . CYS A 1 117 ? 14.225 -3.581 -22.871 1.00 52.06 117 CYS A N 1
ATOM 888 C CA . CYS A 1 117 ? 12.847 -4.064 -22.918 1.00 52.06 117 CYS A CA 1
ATOM 889 C C . CYS A 1 117 ? 12.309 -3.816 -24.330 1.00 52.06 117 CYS A C 1
ATOM 891 O O . CYS A 1 117 ? 11.462 -2.957 -24.559 1.00 52.06 117 CYS A O 1
ATOM 893 N N . VAL A 1 118 ? 12.843 -4.560 -25.301 1.00 53.19 118 VAL A N 1
ATOM 894 C CA . VAL A 1 118 ? 12.270 -4.642 -26.649 1.00 53.19 118 VAL A CA 1
ATOM 895 C C . VAL A 1 118 ? 11.245 -5.770 -26.662 1.00 53.19 118 VAL A C 1
ATOM 897 O O . VAL A 1 118 ? 11.579 -6.947 -26.540 1.00 53.19 118 VAL A O 1
ATOM 900 N N . VAL A 1 119 ? 9.980 -5.396 -26.822 1.00 46.41 119 VAL A N 1
ATOM 901 C CA . VAL A 1 119 ? 8.866 -6.318 -27.060 1.00 46.41 119 VAL A CA 1
ATOM 902 C C . VAL A 1 119 ? 8.930 -6.783 -28.517 1.00 46.41 119 VAL A C 1
ATOM 904 O O . VAL A 1 119 ? 8.855 -5.969 -29.438 1.00 46.41 119 VAL A O 1
ATOM 907 N N . THR A 1 120 ? 9.057 -8.089 -28.758 1.00 49.47 120 THR A N 1
ATOM 908 C CA . THR A 1 120 ? 9.004 -8.650 -30.116 1.00 49.47 120 THR A CA 1
ATOM 909 C C . THR A 1 120 ? 7.546 -8.756 -30.583 1.00 49.47 120 THR A C 1
ATOM 911 O O . THR A 1 120 ? 6.702 -9.357 -29.922 1.00 49.47 120 THR A O 1
ATOM 914 N N . ARG A 1 121 ? 7.208 -8.162 -31.738 1.00 50.66 121 ARG A N 1
ATOM 915 C CA . ARG A 1 121 ? 5.910 -8.402 -32.396 1.00 50.66 121 ARG A CA 1
ATOM 916 C C . ARG A 1 121 ? 5.931 -9.768 -33.086 1.00 50.66 121 ARG A C 1
ATOM 918 O O . ARG A 1 121 ? 6.735 -9.991 -33.988 1.00 50.66 121 ARG A O 1
ATOM 925 N N . ALA A 1 122 ? 5.002 -10.651 -32.722 1.00 54.22 122 ALA A N 1
ATOM 926 C CA . ALA A 1 122 ? 4.691 -11.853 -33.491 1.00 54.22 122 ALA A CA 1
ATOM 927 C C . ALA A 1 122 ? 4.126 -11.465 -34.874 1.00 54.22 122 ALA A C 1
ATOM 929 O O . ALA A 1 122 ? 3.103 -10.787 -34.967 1.00 54.22 122 ALA A O 1
ATOM 930 N N . MET A 1 123 ? 4.787 -11.883 -35.957 1.00 54.72 123 MET A N 1
ATOM 931 C CA . MET A 1 123 ? 4.271 -11.737 -37.323 1.00 54.72 123 MET A CA 1
ATOM 932 C C . MET A 1 123 ? 3.357 -12.916 -37.678 1.00 54.72 123 MET A C 1
ATOM 934 O O . MET A 1 123 ? 3.784 -14.070 -37.650 1.00 54.72 123 MET A O 1
ATOM 938 N N . ALA A 1 124 ? 2.113 -12.636 -38.076 1.00 61.53 124 ALA A N 1
ATOM 939 C CA . ALA A 1 124 ? 1.252 -13.626 -38.717 1.00 61.53 124 ALA A CA 1
ATOM 940 C C . ALA A 1 124 ? 1.799 -13.955 -40.117 1.00 61.53 124 ALA A C 1
ATOM 942 O O . ALA A 1 124 ? 2.013 -13.064 -40.942 1.00 61.53 124 ALA A O 1
ATOM 943 N N . ARG A 1 125 ? 2.035 -15.241 -40.399 1.00 61.47 125 ARG A N 1
ATOM 944 C CA . ARG A 1 125 ? 2.461 -15.698 -41.727 1.00 61.47 125 ARG A CA 1
ATOM 945 C C . ARG A 1 125 ? 1.331 -15.481 -42.735 1.00 61.47 125 ARG A C 1
ATOM 947 O O . ARG A 1 125 ? 0.239 -16.012 -42.555 1.00 61.47 125 ARG A O 1
ATOM 954 N N . LYS A 1 126 ? 1.609 -14.755 -43.822 1.00 56.28 126 LYS A N 1
ATOM 955 C CA . LYS A 1 126 ? 0.738 -14.746 -45.005 1.00 56.28 126 LYS A CA 1
ATOM 956 C C . LYS A 1 126 ? 0.721 -16.152 -45.609 1.00 56.28 126 LYS A C 1
ATOM 958 O O . LYS A 1 126 ? 1.739 -16.615 -46.112 1.00 56.28 126 LYS A O 1
ATOM 963 N N . THR A 1 127 ? -0.429 -16.815 -45.578 1.00 48.03 127 THR A N 1
ATOM 964 C CA . THR A 1 127 ? -0.732 -17.929 -46.481 1.00 48.03 127 THR A CA 1
ATOM 965 C C . THR A 1 127 ? -0.912 -17.371 -47.885 1.00 48.03 127 THR A C 1
ATOM 967 O O . THR A 1 127 ? -1.911 -16.708 -48.171 1.00 48.03 127 THR A O 1
ATOM 970 N N . THR A 1 128 ? 0.065 -17.611 -48.752 1.00 51.69 128 THR A N 1
ATOM 971 C CA . THR A 1 128 ? -0.106 -17.464 -50.198 1.00 51.69 128 THR A CA 1
ATOM 972 C C . THR A 1 128 ? -0.792 -18.721 -50.728 1.00 51.69 128 THR A C 1
ATOM 974 O O . THR A 1 128 ? -0.449 -19.833 -50.328 1.00 51.69 128 THR A O 1
ATOM 977 N N . LYS A 1 129 ? -1.817 -18.493 -51.545 1.00 41.50 129 LYS A N 1
ATOM 978 C CA . LYS A 1 129 ? -2.714 -19.479 -52.149 1.00 41.50 129 LYS A CA 1
ATOM 979 C C . LYS A 1 129 ? -2.036 -20.246 -53.281 1.00 41.50 129 LYS A C 1
ATOM 981 O O . LYS A 1 129 ? -1.165 -19.633 -53.935 1.00 41.50 129 LYS A O 1
#

pLDDT: mean 70.16, std 18.32, range [38.56, 96.62]

Secondary structure (DSSP, 8-state):
-GGGTTTEEEEEEEETT---PEEEEEEEP-SSS-----S-S-------EEEEEEEEESS-EEEEEEEE-S--SSTT-SEEE-GGGSTTT--------SS-----------TT------PPPPPPP----

Radius of gyration: 20.48 Å; chains: 1; bounding box: 45×32×65 Å

Foldseek 3Di:
DVVQVVQKFKKWKDAVVDPDTDIFIEGEQDDDDDGPPVPDPDPDDDDFDKGWMAIGGPQDGGIDIDGDDPDDPDPRHDYYDYPVRNPPPPPPPPPDDPDPDPPPPPPPCPVPDDDDDDDDDDDDDDDDD

Sequence (129 aa):
MEEYKPFMSDGFISIVDDTTLQPIKILRDTGASQSLLLEGVELGCIDVRLHRIYLKSDLITGPVVVGVRPNLPVEGVTLLLGNDLARNKVVAEPIVTSEPVVDVKSPEDDAELYPACVVTRAMARKTTK

Organism: Mytilus galloprovincialis (NCBI:txid29158)